Protein AF-A0A8T4LK34-F1 (afdb_monomer_lite)

Structure (mmCIF, N/CA/C/O backbone):
data_AF-A0A8T4LK34-F1
#
_entry.id   AF-A0A8T4LK34-F1
#
loop_
_atom_site.group_PDB
_atom_site.id
_atom_site.type_symbol
_atom_site.label_atom_id
_atom_site.label_alt_id
_atom_site.label_comp_id
_atom_site.label_asym_id
_atom_site.label_entity_id
_atom_site.label_seq_id
_atom_site.pdbx_PDB_ins_code
_atom_site.Cartn_x
_atom_site.Cartn_y
_atom_site.Cartn_z
_atom_site.occupancy
_atom_site.B_iso_or_equiv
_atom_site.auth_seq_id
_atom_site.auth_comp_id
_atom_site.auth_asym_id
_atom_site.auth_atom_id
_atom_site.pdbx_PDB_model_num
ATOM 1 N N . MET A 1 1 ? 8.836 -3.212 15.071 1.00 53.72 1 MET A N 1
ATOM 2 C CA . MET A 1 1 ? 8.478 -1.919 15.702 1.00 53.72 1 MET A CA 1
ATOM 3 C C . MET A 1 1 ? 8.080 -2.164 17.153 1.00 53.72 1 MET A C 1
ATOM 5 O O . MET A 1 1 ? 7.150 -2.925 17.376 1.00 53.72 1 MET A O 1
ATOM 9 N N . LYS A 1 2 ? 8.764 -1.562 18.136 1.00 71.12 2 LYS A N 1
ATOM 10 C CA . LYS A 1 2 ? 8.280 -1.511 19.528 1.00 71.12 2 LYS A CA 1
ATOM 11 C C . LYS A 1 2 ? 7.540 -0.187 19.716 1.00 71.12 2 LYS A C 1
ATOM 13 O O . LYS A 1 2 ? 8.173 0.842 19.908 1.00 71.12 2 LYS A O 1
ATOM 18 N N . ILE A 1 3 ? 6.215 -0.211 19.598 1.00 82.88 3 ILE A N 1
ATOM 19 C CA . ILE A 1 3 ? 5.353 0.947 19.873 1.00 82.88 3 ILE A CA 1
ATOM 20 C C . ILE A 1 3 ? 4.645 0.684 21.204 1.00 82.88 3 ILE A C 1
ATOM 22 O O . ILE A 1 3 ? 4.202 -0.435 21.458 1.00 82.88 3 ILE A O 1
ATOM 26 N N . ASN A 1 4 ? 4.552 1.698 22.065 1.00 91.88 4 ASN A N 1
ATOM 27 C CA . ASN A 1 4 ? 3.823 1.594 23.330 1.00 91.88 4 ASN A CA 1
ATOM 28 C C . ASN A 1 4 ? 2.333 1.287 23.067 1.00 91.88 4 ASN A C 1
ATOM 30 O O . ASN A 1 4 ? 1.717 1.893 22.188 1.00 91.88 4 ASN A O 1
ATOM 34 N N . GLN A 1 5 ? 1.741 0.387 23.857 1.00 89.00 5 GLN A N 1
ATOM 35 C CA . GLN A 1 5 ? 0.325 0.009 23.766 1.00 89.00 5 GLN A CA 1
ATOM 36 C C . GLN A 1 5 ? -0.630 1.214 23.796 1.00 89.00 5 GLN A C 1
ATOM 38 O O . GLN A 1 5 ? -1.596 1.253 23.035 1.00 89.00 5 GLN A O 1
ATOM 43 N N . LYS A 1 6 ? -0.341 2.235 24.612 1.00 93.00 6 LYS A N 1
ATOM 44 C CA . LYS A 1 6 ? -1.135 3.471 24.674 1.00 93.00 6 LYS A CA 1
ATOM 45 C C . LYS A 1 6 ? -1.111 4.222 23.343 1.00 93.00 6 LYS A C 1
ATOM 47 O O . LYS A 1 6 ? -2.146 4.694 22.885 1.00 93.00 6 LYS A O 1
ATOM 52 N N . THR A 1 7 ? 0.050 4.293 22.695 1.00 93.88 7 THR A N 1
ATOM 53 C CA . THR A 1 7 ? 0.197 4.929 21.380 1.00 93.88 7 THR A CA 1
ATOM 54 C C . THR A 1 7 ? -0.579 4.167 20.312 1.00 93.88 7 THR A C 1
ATOM 56 O O . THR A 1 7 ? -1.291 4.793 19.532 1.00 93.88 7 THR A O 1
ATOM 59 N N . VAL A 1 8 ? -0.508 2.831 20.311 1.00 92.94 8 VAL A N 1
ATOM 60 C CA . VAL A 1 8 ? -1.296 1.995 19.389 1.00 92.94 8 VAL A CA 1
ATOM 61 C C . VAL A 1 8 ? -2.793 2.241 19.587 1.00 92.94 8 VAL A C 1
ATOM 63 O O . VAL A 1 8 ? -3.492 2.533 18.621 1.00 92.94 8 VAL A O 1
ATOM 66 N N . SER A 1 9 ? -3.273 2.207 20.833 1.00 92.94 9 SER A N 1
ATOM 67 C CA . SER A 1 9 ? -4.682 2.461 21.159 1.00 92.94 9 SER A CA 1
ATOM 68 C C . SER A 1 9 ? -5.142 3.848 20.696 1.00 92.94 9 SER A C 1
ATOM 70 O O . SER A 1 9 ? -6.173 3.976 20.039 1.00 92.94 9 SER A O 1
ATOM 72 N N . ASN A 1 10 ? -4.342 4.889 20.943 1.00 95.06 10 ASN A N 1
ATOM 73 C CA . ASN A 1 10 ? -4.655 6.247 20.499 1.00 95.06 10 ASN A CA 1
ATOM 74 C C . ASN A 1 10 ? -4.741 6.364 18.970 1.00 95.06 10 ASN A C 1
ATOM 76 O O . ASN A 1 10 ? -5.649 7.020 18.463 1.00 95.06 10 ASN A O 1
ATOM 80 N N . ILE A 1 11 ? -3.825 5.723 18.235 1.00 95.62 11 ILE A N 1
ATOM 81 C CA . ILE A 1 11 ? -3.842 5.714 16.765 1.00 95.62 11 ILE A CA 1
ATOM 82 C C . ILE A 1 11 ? -5.084 4.982 16.250 1.00 95.62 11 ILE A C 1
ATOM 84 O O . ILE A 1 11 ? -5.780 5.518 15.393 1.00 95.62 11 ILE A O 1
ATOM 88 N N . LEU A 1 12 ? -5.392 3.800 16.790 1.00 95.62 12 LEU A N 1
ATOM 89 C CA . LEU A 1 12 ? -6.564 3.019 16.386 1.00 95.62 12 LEU A CA 1
ATOM 90 C C . LEU A 1 12 ? -7.872 3.774 16.647 1.00 95.62 12 LEU A C 1
ATOM 92 O O . LEU A 1 12 ? -8.732 3.817 15.773 1.00 95.62 12 LEU A O 1
ATOM 96 N N . ASN A 1 13 ? -7.995 4.429 17.805 1.00 95.50 13 ASN A N 1
ATOM 97 C CA . ASN A 1 13 ? -9.165 5.248 18.129 1.00 95.50 13 ASN A CA 1
ATOM 98 C C . ASN A 1 13 ? -9.293 6.465 17.203 1.00 95.50 13 ASN A C 1
ATOM 100 O O . ASN A 1 13 ? -10.402 6.848 16.851 1.00 95.50 13 ASN A O 1
ATOM 1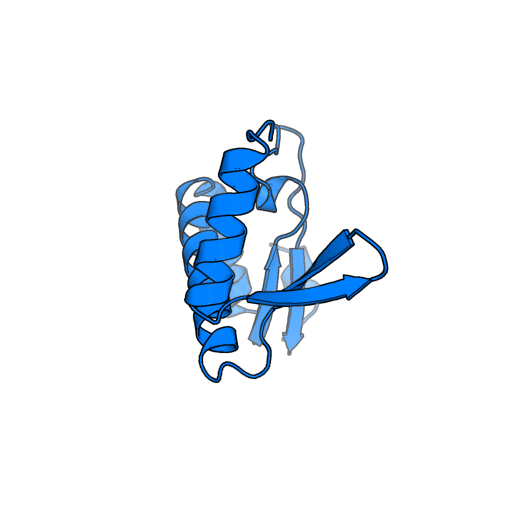04 N N . ARG A 1 14 ? -8.178 7.082 16.794 1.00 96.75 14 ARG A N 1
ATOM 105 C CA . ARG A 1 14 ? -8.214 8.187 15.826 1.00 96.75 14 ARG A CA 1
ATOM 106 C C . ARG A 1 14 ? -8.659 7.703 14.446 1.00 96.75 14 ARG A C 1
ATOM 108 O O . ARG A 1 14 ? -9.571 8.280 13.879 1.00 96.75 14 ARG A O 1
ATOM 115 N N . LEU A 1 15 ? -8.074 6.616 13.944 1.00 95.56 15 LEU A N 1
ATOM 116 C CA . LEU A 1 15 ? -8.432 6.053 12.637 1.00 95.56 15 LEU A CA 1
ATOM 117 C C . LEU A 1 15 ? -9.887 5.563 12.578 1.00 95.56 15 LEU A C 1
ATOM 119 O O . LEU A 1 15 ? -10.499 5.576 11.513 1.00 95.56 15 LEU A O 1
ATOM 123 N N . GLU A 1 16 ? -10.440 5.118 13.704 1.00 95.88 16 GLU A N 1
ATOM 124 C CA . GLU A 1 16 ? -11.858 4.774 13.814 1.00 95.88 16 GLU A CA 1
ATOM 125 C C . GLU A 1 16 ? -12.757 6.021 13.772 1.00 95.88 16 GLU A C 1
ATOM 127 O O . GLU A 1 16 ? -13.697 6.056 12.975 1.00 95.88 16 GLU A O 1
ATOM 132 N N . LYS A 1 17 ? -12.405 7.084 14.512 1.00 95.56 17 LYS A N 1
ATOM 133 C CA . LYS A 1 17 ? -13.085 8.393 14.443 1.00 95.56 17 LYS A CA 1
ATOM 134 C C . LYS A 1 17 ? -13.037 9.027 13.054 1.00 95.56 17 LYS A C 1
ATOM 136 O O . LYS A 1 17 ? -14.025 9.608 12.623 1.00 95.56 17 LYS A O 1
ATOM 141 N N . ASP A 1 18 ? -11.927 8.865 12.342 1.00 94.38 18 ASP A N 1
ATOM 142 C CA . ASP A 1 18 ? -11.751 9.351 10.967 1.00 94.38 18 ASP A CA 1
ATOM 143 C C . ASP A 1 18 ? -12.483 8.464 9.934 1.00 94.38 18 ASP A C 1
ATOM 145 O O . ASP A 1 18 ? -12.329 8.633 8.724 1.00 94.38 18 ASP A O 1
ATOM 149 N N . HIS A 1 19 ? -13.263 7.478 10.393 1.00 94.75 19 HIS A N 1
ATOM 150 C CA . HIS A 1 19 ? -13.988 6.510 9.572 1.00 94.75 19 HIS A CA 1
ATOM 151 C C . HIS A 1 19 ? -13.101 5.692 8.621 1.00 94.75 19 HIS A C 1
ATOM 153 O O . HIS A 1 19 ? -13.603 5.146 7.633 1.00 94.75 19 HIS A O 1
ATOM 159 N N . ILE A 1 20 ? -11.802 5.570 8.910 1.00 95.75 20 ILE A N 1
ATOM 160 C CA . ILE A 1 20 ? -10.854 4.742 8.151 1.00 95.75 20 ILE A CA 1
ATOM 161 C C . ILE A 1 20 ? -10.963 3.286 8.605 1.00 95.75 20 ILE A C 1
ATOM 163 O O . ILE A 1 20 ? -11.002 2.370 7.780 1.00 95.75 20 ILE A O 1
ATOM 167 N N . LEU A 1 21 ? -11.043 3.067 9.918 1.00 96.75 21 LEU A N 1
ATOM 168 C CA . LEU A 1 21 ? -11.201 1.747 10.519 1.00 96.75 21 LEU A CA 1
ATOM 169 C C . LEU A 1 21 ? -12.586 1.574 11.142 1.00 96.75 21 LEU A C 1
ATOM 171 O O . LEU A 1 21 ? -13.243 2.527 11.547 1.00 96.75 21 LEU A O 1
ATOM 175 N N . LYS A 1 22 ? -13.004 0.319 11.242 1.00 96.44 22 LYS A N 1
ATOM 176 C CA . LYS A 1 22 ? -14.065 -0.164 12.124 1.00 96.44 22 LYS A CA 1
ATOM 177 C C . LYS A 1 22 ? -13.502 -1.279 12.993 1.00 96.44 22 LYS A C 1
ATOM 179 O O . LYS A 1 22 ? -12.398 -1.762 12.739 1.00 96.44 22 LYS A O 1
ATOM 184 N N . PHE A 1 23 ? -14.250 -1.688 14.009 1.00 96.56 23 PHE A N 1
ATOM 185 C CA . PHE A 1 23 ? -13.897 -2.860 14.795 1.00 96.56 23 PHE A CA 1
ATOM 186 C C . PHE A 1 23 ? -15.108 -3.741 15.093 1.00 96.56 23 PHE A C 1
ATOM 188 O O . PHE A 1 23 ? -16.247 -3.276 15.088 1.00 96.56 23 PHE A O 1
ATOM 195 N N . SER A 1 24 ? -14.848 -5.016 15.363 1.00 96.19 24 SER A N 1
ATOM 196 C CA . SER A 1 24 ? -15.760 -5.934 16.047 1.00 96.19 24 SER A CA 1
ATOM 197 C C . SER A 1 24 ? -15.194 -6.262 17.427 1.00 96.19 24 SER A C 1
ATOM 199 O O . SER A 1 24 ? -13.985 -6.160 17.660 1.00 96.19 24 SER A O 1
ATOM 201 N N . ILE A 1 25 ? -16.073 -6.613 18.365 1.00 96.62 25 ILE A N 1
ATOM 202 C CA . ILE A 1 25 ? -15.676 -7.156 19.666 1.00 96.62 25 ILE A CA 1
ATOM 203 C C . ILE A 1 25 ? -16.000 -8.642 19.650 1.00 96.62 25 ILE A C 1
ATOM 205 O O . ILE A 1 25 ? -17.155 -9.015 19.465 1.00 96.62 25 ILE A O 1
ATOM 209 N N . GLU A 1 26 ? -14.989 -9.470 19.881 1.00 95.44 26 GLU A N 1
ATOM 210 C CA . GLU A 1 26 ? -15.156 -10.912 20.050 1.00 95.44 26 GLU A CA 1
ATOM 211 C C . GLU A 1 26 ? -14.550 -11.291 21.406 1.00 95.44 26 GLU A C 1
ATOM 213 O O . GLU A 1 26 ? -13.343 -11.169 21.648 1.00 95.44 26 GLU A O 1
ATOM 218 N N . GLY A 1 27 ? -15.422 -11.650 22.353 1.00 94.75 27 GLY A N 1
ATOM 219 C CA . GLY A 1 27 ? -15.052 -11.822 23.756 1.00 94.75 27 GLY A CA 1
ATOM 220 C C . GLY A 1 27 ? -14.528 -10.521 24.378 1.00 94.75 27 GLY A C 1
ATOM 221 O O . GLY A 1 27 ? -15.259 -9.541 24.496 1.00 94.75 27 GLY A O 1
ATOM 222 N N . LYS A 1 28 ? -13.255 -10.520 24.798 1.00 93.06 28 LYS A N 1
ATOM 223 C CA . LYS A 1 28 ? -12.565 -9.351 25.384 1.00 93.06 28 LYS A CA 1
ATOM 224 C C . LYS A 1 28 ? -11.636 -8.632 24.395 1.00 93.06 28 LYS A C 1
ATOM 226 O O . LYS A 1 28 ? -10.964 -7.678 24.783 1.00 93.06 28 LYS A O 1
ATOM 231 N N . ASN A 1 29 ? -11.586 -9.078 23.139 1.00 92.94 29 ASN A N 1
ATOM 232 C CA . ASN A 1 29 ? -10.670 -8.560 22.126 1.00 92.94 29 ASN A CA 1
ATOM 233 C C . ASN A 1 29 ? -11.401 -7.652 21.131 1.00 92.94 29 ASN A C 1
ATOM 235 O O . ASN A 1 29 ? -12.530 -7.935 20.729 1.00 92.94 29 ASN A O 1
ATOM 239 N N . LYS A 1 30 ? -10.732 -6.572 20.707 1.00 93.94 30 LYS A N 1
ATOM 240 C CA . LYS A 1 30 ? -11.173 -5.720 19.594 1.00 93.94 30 LYS A CA 1
ATOM 241 C C . LYS A 1 30 ? -10.409 -6.086 18.327 1.00 93.94 30 LYS A C 1
ATOM 243 O O . LYS A 1 30 ? -9.181 -6.012 18.317 1.00 93.94 30 LYS A O 1
ATOM 248 N N . TYR A 1 31 ? -11.132 -6.394 17.257 1.00 95.56 31 TYR A N 1
ATOM 249 C CA . TYR A 1 31 ? -10.570 -6.698 15.943 1.00 95.56 31 TYR A CA 1
ATOM 250 C C . TYR A 1 31 ? -10.838 -5.534 15.003 1.00 95.56 31 TYR A C 1
ATOM 252 O O . TYR A 1 31 ? -11.985 -5.280 14.646 1.00 95.56 31 TYR A O 1
ATOM 260 N N . TYR A 1 32 ? -9.787 -4.811 14.622 1.00 96.50 32 TYR A N 1
ATOM 261 C CA . TYR A 1 32 ? -9.887 -3.661 13.727 1.00 96.50 32 TYR A CA 1
ATOM 262 C C . TYR A 1 32 ? -9.759 -4.089 12.262 1.00 96.50 32 TYR A C 1
ATOM 264 O O . TYR A 1 32 ? -8.929 -4.928 11.921 1.00 96.50 32 TYR A O 1
ATOM 272 N N . TYR A 1 33 ? -10.549 -3.473 11.388 1.00 95.69 33 TYR A N 1
ATOM 273 C CA . TYR A 1 33 ? -10.542 -3.712 9.946 1.00 95.69 33 TYR A CA 1
ATOM 274 C C . TYR A 1 33 ? -10.877 -2.430 9.176 1.00 95.69 33 TYR A C 1
ATOM 276 O O . TYR A 1 33 ? -11.440 -1.484 9.725 1.00 95.69 33 TYR A O 1
ATOM 284 N N . LEU A 1 34 ? -10.527 -2.386 7.888 1.00 95.81 34 LEU A N 1
ATOM 285 C CA . LEU A 1 34 ? -10.824 -1.239 7.027 1.00 95.81 34 LEU A CA 1
ATOM 286 C C . LEU A 1 34 ? -12.331 -1.024 6.891 1.00 95.81 34 LEU A C 1
ATOM 288 O O . LEU A 1 34 ? -13.087 -1.954 6.597 1.00 95.81 34 LEU A O 1
ATOM 292 N N . ASN A 1 35 ? -12.764 0.224 7.032 1.00 96.12 35 ASN A N 1
ATOM 293 C CA . ASN A 1 35 ? -14.152 0.602 6.840 1.00 96.12 35 ASN A CA 1
ATOM 294 C C . ASN A 1 35 ? -14.504 0.643 5.344 1.00 96.12 35 ASN A C 1
ATOM 296 O O . ASN A 1 35 ? -14.498 1.700 4.719 1.00 96.12 35 ASN A O 1
ATOM 300 N N . LYS A 1 36 ? -14.861 -0.510 4.770 1.00 93.12 36 LYS A N 1
ATOM 301 C CA . LYS A 1 36 ? -15.269 -0.631 3.356 1.00 93.12 36 LYS A CA 1
ATOM 302 C C . LYS A 1 36 ? -16.526 0.177 2.992 1.00 93.12 36 LYS A C 1
ATOM 304 O O . LYS A 1 36 ? -16.811 0.329 1.812 1.00 93.12 36 LYS A O 1
ATOM 309 N N . LEU A 1 37 ? -17.272 0.671 3.986 1.00 93.88 37 LEU A N 1
ATOM 310 C CA . LEU A 1 37 ? -18.452 1.520 3.789 1.00 93.88 37 LEU A CA 1
ATOM 311 C C . LEU A 1 37 ? -18.103 3.008 3.661 1.00 93.88 37 LEU A C 1
ATOM 313 O O . LEU A 1 37 ? -18.963 3.795 3.282 1.00 93.88 37 LEU A O 1
ATOM 317 N N . ASN A 1 38 ? -16.871 3.411 3.986 1.00 94.25 38 ASN A N 1
ATOM 318 C CA . ASN A 1 38 ? -16.415 4.769 3.718 1.00 94.25 38 ASN A CA 1
ATOM 319 C C . ASN A 1 38 ? -16.169 4.911 2.202 1.00 94.25 38 ASN A C 1
ATOM 321 O O . ASN A 1 38 ? -15.289 4.221 1.681 1.00 94.25 38 ASN A O 1
ATOM 325 N N . PRO A 1 39 ? -16.899 5.795 1.494 1.00 93.38 39 PRO A N 1
ATOM 326 C CA . PRO A 1 39 ? -16.788 5.924 0.041 1.00 93.38 39 PRO A CA 1
ATOM 327 C C . PRO A 1 39 ? -15.386 6.344 -0.414 1.00 93.38 39 PRO A C 1
ATOM 329 O O . PRO A 1 39 ? -14.987 5.997 -1.518 1.00 93.38 39 PRO A O 1
ATOM 332 N N . ASN A 1 40 ? -14.620 7.018 0.449 1.00 93.31 40 ASN A N 1
ATOM 333 C CA . ASN A 1 40 ? -13.283 7.517 0.137 1.00 93.31 40 ASN A CA 1
ATOM 334 C C . ASN A 1 40 ? -12.165 6.517 0.470 1.00 93.31 40 ASN A C 1
ATOM 336 O O . ASN A 1 40 ? -11.001 6.795 0.189 1.00 93.31 40 ASN A O 1
ATOM 340 N N . ILE A 1 41 ? -12.466 5.359 1.078 1.00 94.62 41 ILE A N 1
ATOM 341 C CA . ILE A 1 41 ? -11.424 4.447 1.585 1.00 94.62 41 ILE A CA 1
ATOM 342 C C . ILE A 1 41 ? -10.504 3.939 0.470 1.00 94.62 41 ILE A C 1
ATOM 344 O O . ILE A 1 41 ? -9.300 3.774 0.670 1.00 94.62 41 ILE A O 1
ATOM 348 N N . LYS A 1 42 ? -11.062 3.721 -0.725 1.00 92.88 42 LYS A N 1
ATOM 349 C CA . LYS A 1 42 ? -10.318 3.257 -1.896 1.00 92.88 42 LYS A CA 1
ATOM 350 C C . LYS A 1 42 ? -9.332 4.327 -2.359 1.00 92.88 42 LYS A C 1
ATOM 352 O O . LYS A 1 42 ? -8.180 4.014 -2.647 1.00 92.88 42 LYS A O 1
ATOM 357 N N . GLU A 1 43 ? -9.763 5.580 -2.399 1.00 94.25 43 GLU A N 1
ATOM 358 C CA . GLU A 1 43 ? -8.956 6.740 -2.774 1.00 94.25 43 GLU A CA 1
ATOM 359 C C . GLU A 1 43 ? -7.865 6.999 -1.734 1.00 94.25 43 GLU A C 1
ATOM 361 O O . GLU A 1 43 ? -6.709 7.185 -2.105 1.00 94.25 43 GLU A O 1
ATOM 366 N N . THR A 1 44 ? -8.183 6.897 -0.441 1.00 93.31 44 THR A N 1
ATOM 367 C CA . THR A 1 44 ? -7.193 6.991 0.640 1.00 93.31 44 THR A CA 1
ATOM 368 C C . THR A 1 44 ? -6.096 5.934 0.499 1.00 93.31 44 THR A C 1
ATOM 370 O O . THR A 1 44 ? -4.916 6.270 0.562 1.00 93.31 44 THR A O 1
ATOM 373 N N . ILE A 1 45 ? -6.454 4.669 0.254 1.00 93.19 45 ILE A N 1
ATOM 374 C CA . ILE A 1 45 ? -5.468 3.594 0.054 1.00 93.19 45 ILE A CA 1
ATOM 375 C C . ILE A 1 45 ? -4.606 3.870 -1.183 1.00 93.19 45 ILE A C 1
ATOM 377 O O . ILE A 1 45 ? -3.387 3.736 -1.114 1.00 93.19 45 ILE A O 1
ATOM 381 N N . LYS A 1 46 ? -5.203 4.313 -2.298 1.00 92.94 46 LYS A N 1
ATOM 382 C CA . LYS A 1 46 ? -4.438 4.693 -3.499 1.00 92.94 46 LYS A CA 1
ATOM 383 C C . LYS A 1 46 ? -3.431 5.804 -3.202 1.00 92.94 46 LYS A C 1
ATOM 385 O O . LYS A 1 46 ? -2.302 5.717 -3.669 1.00 92.94 46 LYS A O 1
ATOM 390 N N . LEU A 1 47 ? -3.814 6.828 -2.436 1.00 95.69 47 LEU A N 1
ATOM 391 C CA . LEU A 1 47 ? -2.911 7.922 -2.065 1.00 95.69 47 LEU A CA 1
ATOM 392 C C . LEU A 1 47 ? -1.726 7.421 -1.236 1.00 95.69 47 LEU A C 1
ATOM 394 O O . LEU A 1 47 ? -0.591 7.795 -1.523 1.00 95.69 47 LEU A O 1
ATOM 398 N N . ILE A 1 48 ? -1.973 6.527 -0.274 1.00 93.88 48 ILE A N 1
ATOM 399 C CA . ILE A 1 48 ? -0.913 5.890 0.520 1.00 93.88 48 ILE A CA 1
ATOM 400 C C . ILE A 1 48 ? 0.044 5.109 -0.391 1.00 93.88 48 ILE A C 1
ATOM 402 O O . ILE A 1 48 ? 1.259 5.238 -0.265 1.00 93.88 48 ILE A O 1
ATOM 406 N N . GLU A 1 49 ? -0.473 4.332 -1.344 1.00 93.38 49 GLU A N 1
ATOM 407 C CA . GLU A 1 49 ? 0.368 3.573 -2.279 1.00 93.38 49 GLU A CA 1
ATOM 408 C C . GLU A 1 49 ? 1.149 4.480 -3.245 1.00 93.38 49 GLU A C 1
ATOM 410 O O . GLU A 1 49 ? 2.318 4.218 -3.532 1.00 93.38 49 GLU A O 1
ATOM 415 N N . ILE A 1 50 ? 0.564 5.596 -3.694 1.00 93.94 50 ILE A N 1
ATOM 416 C CA . ILE A 1 50 ? 1.273 6.612 -4.487 1.00 93.94 50 ILE A CA 1
ATOM 417 C C . ILE A 1 50 ? 2.417 7.224 -3.673 1.00 93.94 50 ILE A C 1
ATOM 419 O O . ILE A 1 50 ? 3.533 7.325 -4.181 1.00 93.94 50 ILE A O 1
ATOM 423 N N . GLU A 1 51 ? 2.173 7.591 -2.415 1.00 95.56 51 GLU A N 1
ATOM 424 C CA . GLU A 1 51 ? 3.203 8.132 -1.526 1.00 95.56 51 GLU A CA 1
ATOM 425 C C . GLU A 1 51 ? 4.333 7.113 -1.302 1.00 95.56 51 GLU A C 1
ATOM 427 O O . GLU A 1 51 ? 5.514 7.450 -1.413 1.00 95.56 51 GLU A O 1
ATOM 432 N N . ARG A 1 52 ? 3.988 5.845 -1.040 1.00 92.44 52 ARG A N 1
ATOM 433 C CA . ARG A 1 52 ? 4.966 4.756 -0.892 1.00 92.44 52 ARG A CA 1
ATOM 434 C C . ARG A 1 52 ? 5.796 4.569 -2.155 1.00 92.44 52 ARG A C 1
ATOM 436 O O . ARG A 1 52 ? 7.015 4.441 -2.051 1.00 92.44 52 ARG A O 1
ATOM 443 N N . LYS A 1 53 ? 5.164 4.604 -3.332 1.00 91.50 53 LYS A N 1
ATOM 444 C CA . LYS A 1 53 ? 5.848 4.542 -4.629 1.00 91.50 53 LYS A CA 1
ATOM 445 C C . LYS A 1 53 ? 6.848 5.686 -4.783 1.00 91.50 53 LYS A C 1
ATOM 447 O O . LYS A 1 53 ? 7.991 5.430 -5.140 1.00 91.50 53 LYS A O 1
ATOM 452 N N . ILE A 1 54 ? 6.448 6.925 -4.488 1.00 92.31 54 ILE A N 1
ATOM 453 C CA . ILE A 1 54 ? 7.340 8.094 -4.575 1.00 92.31 54 ILE A CA 1
ATOM 454 C C . ILE A 1 54 ? 8.562 7.891 -3.670 1.00 92.31 54 ILE A C 1
ATOM 456 O O . ILE A 1 54 ? 9.691 7.932 -4.156 1.00 92.31 54 ILE A O 1
ATOM 460 N N . LYS A 1 55 ? 8.349 7.543 -2.393 1.00 93.06 55 LYS A N 1
ATOM 461 C CA . LYS A 1 55 ? 9.443 7.270 -1.440 1.00 93.06 55 LYS A CA 1
ATOM 462 C C . LYS A 1 55 ? 10.359 6.135 -1.899 1.00 93.06 55 LYS A C 1
ATOM 464 O O . LYS A 1 55 ? 11.569 6.186 -1.683 1.00 93.06 55 LYS A O 1
ATOM 469 N N . PHE A 1 56 ? 9.793 5.097 -2.514 1.00 92.19 56 PHE A N 1
ATOM 470 C CA . PHE A 1 56 ? 10.557 3.976 -3.048 1.00 92.19 56 PHE A CA 1
ATOM 471 C C . PHE A 1 56 ? 11.500 4.416 -4.172 1.00 92.19 56 PHE A C 1
ATOM 473 O O . PHE A 1 56 ? 12.698 4.143 -4.113 1.00 92.19 56 PHE A O 1
ATOM 480 N N . ILE A 1 57 ? 10.966 5.139 -5.156 1.00 90.25 57 ILE A N 1
ATOM 481 C CA . ILE A 1 57 ? 11.707 5.673 -6.305 1.00 90.25 57 ILE A CA 1
ATOM 482 C C . ILE A 1 57 ? 12.802 6.649 -5.855 1.00 90.25 57 ILE A C 1
ATOM 484 O O . ILE A 1 57 ? 13.940 6.567 -6.315 1.00 90.25 57 ILE A O 1
ATOM 488 N N . GLU A 1 58 ? 12.497 7.534 -4.904 1.00 91.44 58 GLU A N 1
ATOM 489 C CA . GLU A 1 58 ? 13.469 8.482 -4.351 1.00 91.44 58 GLU A CA 1
ATOM 490 C C . GLU A 1 58 ? 14.635 7.788 -3.645 1.00 91.44 58 GLU A C 1
ATOM 492 O O . GLU A 1 58 ? 15.786 8.215 -3.783 1.00 91.44 58 GLU A O 1
ATOM 497 N N . ARG A 1 59 ? 14.351 6.710 -2.904 1.00 91.75 59 ARG A N 1
ATOM 498 C CA . ARG A 1 59 ? 15.365 5.949 -2.170 1.00 91.75 59 ARG A CA 1
ATOM 499 C C . ARG A 1 59 ? 16.190 5.036 -3.072 1.00 91.75 59 ARG A C 1
ATOM 501 O O . ARG A 1 59 ? 17.391 4.901 -2.852 1.00 91.75 59 ARG A O 1
ATOM 508 N N . TYR A 1 60 ? 15.574 4.417 -4.076 1.00 91.12 60 TYR A N 1
ATOM 509 C CA . TYR A 1 60 ? 16.219 3.440 -4.954 1.00 91.12 60 TYR A CA 1
ATOM 510 C C . TYR A 1 60 ? 16.281 3.918 -6.406 1.00 91.12 60 TYR A C 1
ATOM 512 O O . TYR A 1 60 ? 15.905 3.193 -7.326 1.00 91.12 60 TYR A O 1
ATOM 520 N N . LYS A 1 61 ? 16.841 5.118 -6.616 1.00 88.50 61 LYS A N 1
ATOM 521 C CA . LYS A 1 61 ? 16.968 5.764 -7.939 1.00 88.50 61 LYS A CA 1
ATOM 522 C C . LYS A 1 61 ? 17.598 4.877 -9.019 1.00 88.50 61 LYS A C 1
ATOM 524 O O . LYS A 1 61 ? 17.308 5.059 -10.197 1.00 88.50 61 LYS A O 1
ATOM 529 N N . LYS A 1 62 ? 18.431 3.903 -8.623 1.00 88.19 62 LYS A N 1
ATOM 530 C CA . LYS A 1 62 ? 19.039 2.908 -9.523 1.00 88.19 62 LYS A CA 1
ATOM 531 C C . LYS A 1 62 ? 18.013 2.110 -10.342 1.00 88.19 62 LYS A C 1
ATOM 533 O O . LYS A 1 62 ? 18.349 1.647 -11.421 1.00 88.19 62 LYS A O 1
ATOM 538 N N . PHE A 1 63 ? 16.775 1.975 -9.861 1.00 88.00 63 PHE A N 1
ATOM 539 C CA . PHE A 1 63 ? 15.712 1.247 -10.561 1.00 88.00 63 PHE A CA 1
ATOM 540 C C . PHE A 1 63 ? 14.835 2.131 -11.457 1.00 88.00 63 PHE A C 1
ATOM 542 O O . PHE A 1 63 ? 13.910 1.622 -12.083 1.00 88.00 63 PHE A O 1
ATOM 549 N N . ASN A 1 64 ? 15.096 3.440 -11.549 1.00 87.88 64 ASN A N 1
ATOM 550 C CA . ASN A 1 64 ? 14.262 4.340 -12.351 1.00 87.88 64 ASN A CA 1
ATOM 551 C C . ASN A 1 64 ? 14.212 3.922 -13.822 1.00 87.88 64 ASN A C 1
ATOM 553 O O . ASN A 1 64 ? 13.136 3.911 -14.412 1.00 87.88 64 ASN A O 1
ATOM 557 N N . ASP A 1 65 ? 15.358 3.548 -14.395 1.00 88.06 65 ASP A N 1
ATOM 558 C CA . ASP A 1 65 ? 15.429 3.094 -15.786 1.00 88.06 65 ASP A CA 1
ATOM 559 C C . ASP A 1 65 ? 14.622 1.804 -16.002 1.00 88.06 65 ASP A C 1
ATOM 561 O O . ASP A 1 65 ? 13.779 1.746 -16.898 1.00 88.06 65 ASP A O 1
ATOM 565 N N . LEU A 1 66 ? 14.787 0.820 -15.107 1.00 87.06 66 LEU A N 1
ATOM 566 C CA . LEU A 1 66 ? 14.018 -0.427 -15.112 1.00 87.06 66 LEU A CA 1
ATOM 567 C C . LEU A 1 66 ? 12.507 -0.151 -15.103 1.00 87.06 66 LEU A C 1
ATOM 569 O O . LEU A 1 66 ? 11.776 -0.671 -15.943 1.00 87.06 66 LEU A O 1
ATOM 573 N N . PHE A 1 67 ? 12.024 0.700 -14.194 1.00 86.69 67 PHE A N 1
ATOM 574 C CA . PHE A 1 67 ? 10.593 0.995 -14.102 1.00 86.69 67 PHE A CA 1
ATOM 575 C C . PHE A 1 67 ? 10.059 1.804 -15.279 1.00 86.69 67 PHE A C 1
ATOM 577 O O . PHE A 1 67 ? 8.924 1.570 -15.690 1.00 86.69 67 PHE A O 1
ATOM 584 N N . ASN A 1 68 ? 10.853 2.714 -15.844 1.00 85.81 68 ASN A N 1
ATOM 585 C CA . ASN A 1 68 ? 10.467 3.444 -17.050 1.00 85.81 68 ASN A CA 1
ATOM 586 C C . ASN A 1 68 ? 10.288 2.481 -18.229 1.00 85.81 68 ASN A C 1
ATOM 588 O O . ASN A 1 68 ? 9.270 2.532 -18.918 1.00 85.81 68 ASN A O 1
ATOM 592 N N . LYS A 1 69 ? 11.234 1.555 -18.428 1.00 86.44 69 LYS A N 1
ATOM 593 C CA . LYS A 1 69 ? 11.126 0.530 -19.475 1.00 86.44 69 LYS A CA 1
ATOM 594 C C . LYS A 1 69 ? 9.929 -0.394 -19.239 1.00 86.44 69 LYS A C 1
ATOM 596 O O . LYS A 1 69 ? 9.178 -0.658 -20.177 1.00 86.44 69 LYS A O 1
ATOM 601 N N . LEU A 1 70 ? 9.702 -0.827 -17.996 1.00 83.81 70 LEU A N 1
ATOM 602 C CA . LEU A 1 70 ? 8.540 -1.643 -17.634 1.00 83.81 70 LEU A CA 1
ATOM 603 C C . LEU A 1 70 ? 7.217 -0.914 -17.905 1.00 83.81 70 LEU A C 1
ATOM 605 O O . LEU A 1 70 ? 6.314 -1.509 -18.487 1.00 83.81 70 LEU A O 1
ATOM 609 N N . GLN A 1 71 ? 7.099 0.370 -17.555 1.00 81.75 71 GLN A N 1
ATOM 610 C CA . GLN A 1 71 ? 5.889 1.164 -17.813 1.00 81.75 71 GLN A CA 1
ATOM 611 C C . GLN A 1 71 ? 5.591 1.344 -19.305 1.00 81.75 71 GLN A C 1
ATOM 613 O O . GLN A 1 71 ? 4.428 1.371 -19.685 1.00 81.75 71 GLN A O 1
ATOM 618 N N . LEU A 1 72 ? 6.612 1.444 -20.160 1.00 82.12 72 LEU A N 1
ATOM 619 C CA . LEU A 1 72 ? 6.418 1.553 -21.613 1.00 82.12 72 LEU A CA 1
ATOM 620 C C . LEU A 1 72 ? 5.954 0.239 -22.260 1.00 82.12 72 LEU A C 1
ATOM 622 O O . LEU A 1 72 ? 5.354 0.253 -23.337 1.00 82.12 72 LEU A O 1
ATOM 626 N N . ARG A 1 73 ? 6.279 -0.899 -21.637 1.00 77.75 73 ARG A N 1
ATOM 62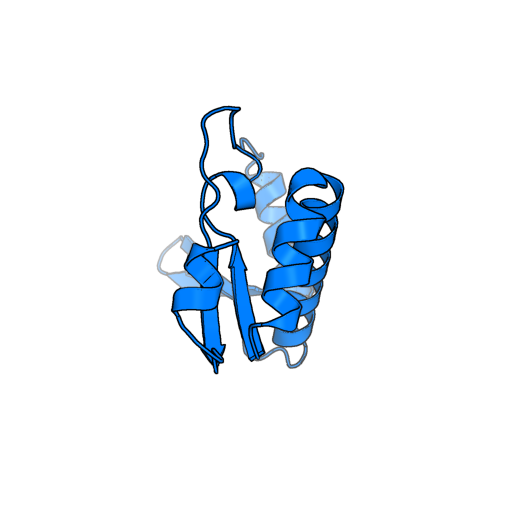7 C CA . ARG A 1 73 ? 6.064 -2.245 -22.192 1.00 77.75 73 ARG A CA 1
ATOM 628 C C . ARG A 1 73 ? 4.870 -2.978 -21.585 1.00 77.75 73 ARG A C 1
ATOM 630 O O . ARG A 1 73 ? 4.425 -3.975 -22.153 1.00 77.75 73 ARG A O 1
ATOM 637 N N . THR A 1 74 ? 4.357 -2.512 -20.448 1.00 76.62 74 THR A N 1
ATOM 638 C CA . THR A 1 74 ? 3.294 -3.192 -19.703 1.00 76.62 74 THR A CA 1
ATOM 639 C C . THR A 1 74 ? 2.086 -2.283 -19.520 1.00 76.62 74 THR A C 1
ATOM 641 O O . THR A 1 74 ? 2.172 -1.224 -18.905 1.00 76.62 74 THR A O 1
ATOM 644 N N . ASP A 1 75 ? 0.935 -2.733 -20.018 1.00 79.12 75 ASP A N 1
ATOM 645 C CA . ASP A 1 75 ? -0.354 -2.104 -19.737 1.00 79.12 75 ASP A CA 1
ATOM 646 C C . ASP A 1 75 ? -1.020 -2.874 -18.592 1.00 79.12 75 ASP A C 1
ATOM 648 O O . ASP A 1 75 ? -1.657 -3.914 -18.799 1.00 79.12 75 ASP A O 1
ATOM 652 N N . GLY A 1 76 ? -0.831 -2.401 -17.356 1.00 82.06 76 GLY A N 1
ATOM 653 C CA . GLY A 1 76 ? -1.366 -3.073 -16.175 1.00 82.06 76 GLY A CA 1
ATOM 654 C C . GLY A 1 76 ? -0.836 -2.577 -14.832 1.00 82.06 76 GLY A C 1
ATOM 655 O O . GLY A 1 76 ? -0.479 -1.414 -14.659 1.00 82.06 76 GLY A O 1
ATOM 656 N N . ILE A 1 77 ? -0.837 -3.478 -13.853 1.00 84.62 77 ILE A N 1
ATOM 657 C CA . ILE A 1 77 ? -0.401 -3.249 -12.479 1.00 84.62 77 ILE A CA 1
ATOM 658 C C . ILE A 1 77 ? 0.993 -3.849 -12.305 1.00 84.62 77 ILE A C 1
ATOM 660 O O . ILE A 1 77 ? 1.175 -5.051 -12.477 1.00 84.62 77 ILE A O 1
ATOM 664 N N . LEU A 1 78 ? 1.950 -3.018 -11.900 1.00 87.19 78 LEU A N 1
ATOM 665 C CA . LEU A 1 78 ? 3.258 -3.440 -11.406 1.00 87.19 78 LEU A CA 1
ATOM 666 C C . LEU A 1 78 ? 3.265 -3.326 -9.878 1.00 87.19 78 LEU A C 1
ATOM 668 O O . LEU A 1 78 ? 3.033 -2.246 -9.333 1.00 87.19 78 LEU A O 1
ATOM 672 N N . VAL A 1 79 ? 3.544 -4.429 -9.190 1.00 89.38 79 VAL A N 1
ATOM 673 C CA . VAL A 1 79 ? 3.642 -4.498 -7.730 1.00 89.38 79 VAL A CA 1
ATOM 674 C C . VAL A 1 79 ? 5.062 -4.883 -7.345 1.00 89.38 79 VAL A C 1
ATOM 676 O O . VAL A 1 79 ? 5.583 -5.892 -7.812 1.00 89.38 79 VAL A O 1
ATOM 679 N N . ILE A 1 80 ? 5.666 -4.093 -6.461 1.00 90.25 80 ILE A N 1
ATOM 680 C CA . ILE A 1 80 ? 6.944 -4.413 -5.823 1.00 90.25 80 ILE A CA 1
ATOM 681 C C . ILE A 1 80 ? 6.633 -5.062 -4.480 1.00 90.25 80 ILE A C 1
ATOM 683 O O . ILE A 1 80 ? 5.855 -4.513 -3.693 1.00 90.25 80 ILE A O 1
ATOM 687 N N . PHE A 1 81 ? 7.245 -6.206 -4.201 1.00 88.94 81 PHE A N 1
ATOM 688 C CA . PHE A 1 81 ? 7.097 -6.888 -2.920 1.00 88.94 81 PHE A CA 1
ATOM 689 C C . PHE A 1 81 ? 8.459 -7.277 -2.335 1.00 88.94 81 PHE A C 1
ATOM 691 O O . PHE A 1 81 ? 9.506 -6.811 -2.784 1.00 88.94 81 PHE A O 1
ATOM 698 N N . GLY A 1 82 ? 8.440 -8.018 -1.229 1.00 89.06 82 GLY A N 1
ATOM 699 C CA . GLY A 1 82 ? 9.660 -8.489 -0.582 1.00 89.06 82 GLY A CA 1
ATOM 700 C C . GLY A 1 82 ? 10.448 -7.408 0.164 1.00 89.06 82 GLY A C 1
ATOM 701 O O . GLY A 1 82 ? 9.906 -6.424 0.681 1.00 89.06 82 GLY A O 1
ATOM 702 N N . SER A 1 83 ? 11.755 -7.640 0.283 1.00 89.88 83 SER A N 1
ATOM 703 C CA . SER A 1 83 ? 12.645 -6.873 1.170 1.00 89.88 83 SER A CA 1
ATOM 704 C C . SER A 1 83 ? 12.809 -5.408 0.742 1.00 89.88 83 SER A C 1
ATOM 706 O O . SER A 1 83 ? 12.896 -4.517 1.594 1.00 89.88 83 SER A O 1
ATOM 708 N N . TYR A 1 84 ? 12.770 -5.137 -0.565 1.00 90.50 84 TYR A N 1
ATOM 709 C CA . TYR A 1 84 ? 12.795 -3.786 -1.120 1.00 90.50 84 TYR A CA 1
ATOM 710 C C . TYR A 1 84 ? 11.530 -2.999 -0.764 1.00 90.50 84 TYR A C 1
ATOM 712 O O . TYR A 1 84 ? 11.638 -1.861 -0.305 1.00 90.50 84 TYR A O 1
ATOM 720 N N . ALA A 1 85 ? 10.340 -3.598 -0.889 1.00 86.88 85 ALA A N 1
ATOM 721 C CA . ALA A 1 85 ? 9.072 -2.935 -0.560 1.00 86.88 85 ALA A CA 1
ATOM 722 C C . ALA A 1 85 ? 8.954 -2.551 0.929 1.00 86.88 85 ALA A C 1
ATOM 724 O O . ALA A 1 85 ? 8.301 -1.563 1.274 1.00 86.88 85 ALA A O 1
ATOM 725 N N . ASN A 1 86 ? 9.614 -3.317 1.804 1.00 86.31 86 ASN A N 1
ATOM 726 C CA . ASN A 1 86 ? 9.701 -3.055 3.243 1.00 86.31 86 ASN A CA 1
ATOM 727 C C . ASN A 1 86 ? 10.937 -2.243 3.650 1.00 86.31 86 ASN A C 1
ATOM 729 O O . ASN A 1 86 ? 11.163 -2.035 4.843 1.00 86.31 86 ASN A O 1
ATOM 733 N N . PHE A 1 87 ? 11.733 -1.772 2.686 1.00 87.12 87 PHE A N 1
ATOM 734 C CA . PHE A 1 87 ? 12.932 -0.974 2.927 1.00 87.12 87 PHE A CA 1
ATOM 735 C C . PHE A 1 87 ? 13.992 -1.643 3.826 1.00 87.12 87 PHE A C 1
ATOM 737 O O . PHE A 1 87 ? 14.821 -0.953 4.432 1.00 87.12 87 PHE A O 1
ATOM 744 N N . SER A 1 88 ? 13.980 -2.977 3.897 1.00 87.81 88 SER A N 1
ATOM 745 C CA . SER A 1 88 ? 14.860 -3.813 4.728 1.00 87.81 88 SER A CA 1
ATOM 746 C C . SER A 1 88 ? 15.886 -4.608 3.908 1.00 87.81 88 SER A C 1
ATOM 748 O O . SER A 1 88 ? 16.464 -5.571 4.402 1.00 87.81 88 SER A O 1
ATOM 750 N N . THR A 1 89 ? 16.068 -4.232 2.642 1.00 87.06 89 THR A N 1
ATOM 751 C CA . THR A 1 89 ? 17.028 -4.809 1.692 1.00 87.06 89 THR A CA 1
ATOM 752 C C . THR A 1 89 ? 18.484 -4.626 2.137 1.00 87.06 89 THR A C 1
ATOM 754 O O . THR A 1 89 ? 18.838 -3.609 2.737 1.00 87.06 89 THR A O 1
ATOM 757 N N . ASN A 1 90 ? 19.342 -5.576 1.771 1.00 86.44 90 ASN A N 1
ATOM 758 C CA . ASN A 1 90 ? 20.803 -5.473 1.833 1.00 86.44 90 ASN A CA 1
ATOM 759 C C . ASN A 1 90 ? 21.407 -5.473 0.412 1.00 86.44 90 ASN A C 1
ATOM 761 O O . ASN A 1 90 ? 20.674 -5.534 -0.574 1.00 86.44 90 ASN A O 1
ATOM 765 N N . GLU A 1 91 ? 22.735 -5.388 0.297 1.00 80.56 91 GLU A N 1
ATOM 766 C CA . GLU A 1 91 ? 23.440 -5.321 -0.998 1.00 80.56 91 GLU A CA 1
ATOM 767 C C . GLU A 1 91 ? 23.255 -6.564 -1.880 1.00 80.56 91 GLU A C 1
ATOM 769 O O . GLU A 1 91 ? 23.380 -6.467 -3.096 1.00 80.56 91 GLU A O 1
ATOM 77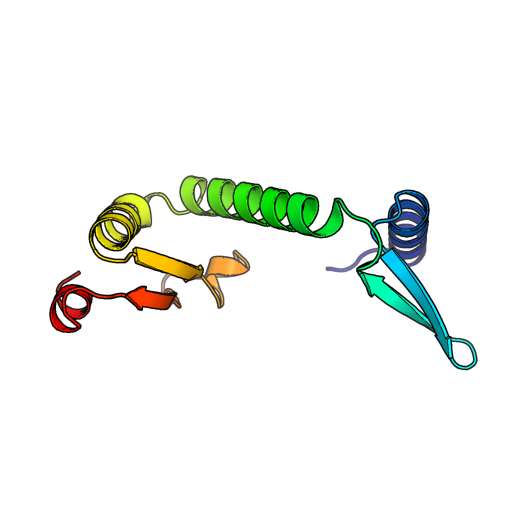4 N N . LYS A 1 92 ? 22.932 -7.714 -1.280 1.00 85.88 92 LYS A N 1
ATOM 775 C CA . LYS A 1 92 ? 22.723 -8.997 -1.969 1.00 85.88 92 LYS A CA 1
ATOM 776 C C . LYS A 1 92 ? 21.250 -9.320 -2.209 1.00 85.88 92 LYS A C 1
ATOM 778 O O . LYS A 1 92 ? 20.927 -10.439 -2.579 1.00 85.88 92 LYS A O 1
ATOM 783 N N . SER A 1 93 ? 20.354 -8.397 -1.882 1.00 85.88 93 SER A N 1
ATOM 784 C CA . SER A 1 93 ? 18.923 -8.643 -2.003 1.00 85.88 93 SER A CA 1
ATOM 785 C C . SER A 1 93 ? 18.466 -8.411 -3.436 1.00 85.88 93 SER A C 1
ATOM 787 O O . SER A 1 93 ? 18.811 -7.389 -4.042 1.00 85.88 93 SER A O 1
ATOM 789 N N . ASP A 1 94 ? 17.629 -9.326 -3.910 1.00 86.94 94 ASP A N 1
ATOM 790 C CA . ASP A 1 94 ? 16.950 -9.252 -5.198 1.00 86.94 94 ASP A CA 1
ATOM 791 C C . ASP A 1 94 ? 15.671 -8.416 -5.100 1.00 86.94 94 ASP A C 1
ATOM 793 O O . ASP A 1 94 ? 15.102 -8.244 -4.016 1.00 86.94 94 ASP A O 1
ATOM 797 N N . ILE A 1 95 ? 15.243 -7.851 -6.232 1.00 87.88 95 ILE A N 1
ATOM 798 C CA . ILE A 1 95 ? 13.989 -7.104 -6.328 1.00 87.88 95 ILE A CA 1
ATOM 799 C C . ILE A 1 95 ? 12.866 -8.020 -6.809 1.00 87.88 95 ILE A C 1
ATOM 801 O O . ILE A 1 95 ? 12.912 -8.554 -7.913 1.00 87.88 95 ILE A O 1
ATOM 805 N N . ASP A 1 96 ? 11.830 -8.158 -5.987 1.00 90.00 96 ASP A N 1
ATOM 806 C CA . ASP A 1 96 ? 10.672 -8.978 -6.314 1.00 90.00 96 ASP A CA 1
ATOM 807 C C . ASP A 1 96 ? 9.579 -8.142 -6.994 1.00 90.00 96 ASP A C 1
ATOM 809 O O . ASP A 1 96 ? 9.083 -7.157 -6.427 1.00 90.00 96 ASP A O 1
ATOM 813 N N . LEU A 1 97 ? 9.187 -8.542 -8.208 1.00 89.06 97 LEU A N 1
ATOM 814 C CA . LEU A 1 97 ? 8.206 -7.842 -9.039 1.00 89.06 97 LEU A CA 1
ATOM 815 C C . LEU A 1 97 ? 7.066 -8.772 -9.462 1.00 89.06 97 LEU A C 1
ATOM 817 O O . LEU A 1 97 ? 7.287 -9.903 -9.886 1.00 89.06 97 LEU A O 1
ATOM 821 N N . LEU A 1 98 ? 5.834 -8.272 -9.380 1.00 88.12 98 LEU A N 1
ATOM 822 C CA . LEU A 1 98 ? 4.638 -8.911 -9.925 1.00 88.12 98 LEU A CA 1
ATOM 823 C C . LEU A 1 98 ? 4.000 -7.966 -10.939 1.00 88.12 98 LEU A C 1
ATOM 825 O O . LEU A 1 98 ? 3.653 -6.834 -10.605 1.00 88.12 98 LEU A O 1
ATOM 829 N N . ILE A 1 99 ? 3.819 -8.445 -12.165 1.00 86.31 99 ILE A N 1
ATOM 830 C CA . ILE A 1 99 ? 3.202 -7.688 -13.254 1.00 86.31 99 ILE A CA 1
ATOM 831 C C . ILE A 1 99 ? 1.891 -8.374 -13.624 1.00 86.31 99 ILE A C 1
ATOM 833 O O . ILE A 1 99 ? 1.872 -9.551 -13.972 1.00 86.31 99 ILE A O 1
ATOM 837 N N . ILE A 1 100 ? 0.791 -7.632 -13.556 1.00 84.62 100 ILE A N 1
ATOM 838 C CA . ILE A 1 100 ? -0.541 -8.088 -13.955 1.00 84.62 100 ILE A CA 1
ATOM 839 C C . ILE A 1 100 ? -1.037 -7.149 -15.042 1.00 84.62 100 ILE A C 1
ATOM 841 O O . ILE A 1 100 ? -1.437 -6.024 -14.755 1.00 84.62 100 ILE A O 1
ATOM 845 N N . GLY A 1 101 ? -1.035 -7.593 -16.292 1.00 80.94 101 GLY A N 1
ATOM 846 C CA . GLY A 1 101 ? -1.427 -6.738 -17.402 1.00 80.94 101 GLY A CA 1
ATOM 847 C C . GLY A 1 101 ? -1.355 -7.430 -18.748 1.00 80.94 101 GLY A C 1
ATOM 848 O O . GLY A 1 101 ? -0.961 -8.595 -18.851 1.00 80.94 101 GLY A O 1
ATOM 849 N N . LYS A 1 102 ? -1.719 -6.683 -19.789 1.00 74.38 102 LYS A N 1
ATOM 850 C CA . LYS A 1 102 ? -1.419 -7.088 -21.159 1.00 74.38 102 LYS A CA 1
ATOM 851 C C . LYS A 1 102 ? 0.059 -6.803 -21.402 1.00 74.38 102 LYS A C 1
ATOM 853 O O . LYS A 1 102 ? 0.510 -5.668 -21.268 1.00 74.38 102 LYS A O 1
ATOM 858 N N . HIS A 1 103 ? 0.804 -7.851 -21.712 1.00 66.69 103 HIS A N 1
ATOM 859 C CA . HIS A 1 103 ? 2.188 -7.759 -22.155 1.00 66.69 103 HIS A CA 1
ATOM 860 C C . HIS A 1 103 ? 2.207 -7.881 -23.677 1.00 66.69 103 HIS A C 1
ATOM 862 O O . HIS A 1 103 ? 1.407 -8.629 -24.242 1.00 66.69 103 HIS A O 1
ATOM 868 N N . LYS A 1 104 ? 3.087 -7.123 -24.338 1.00 60.91 104 LYS A N 1
ATOM 869 C CA . LYS A 1 104 ? 3.262 -7.234 -25.790 1.00 60.91 104 LYS A CA 1
ATOM 870 C C . LYS A 1 104 ? 3.964 -8.548 -26.139 1.00 60.91 104 LYS A C 1
ATOM 872 O O . LYS A 1 104 ? 3.409 -9.298 -26.929 1.00 60.91 104 LYS A O 1
ATOM 877 N N . GLU A 1 105 ? 5.064 -8.885 -25.458 1.00 57.72 105 GLU A N 1
ATOM 878 C CA . GLU A 1 105 ? 5.734 -10.193 -25.525 1.00 57.72 105 GLU A CA 1
ATOM 879 C C . GLU A 1 105 ? 6.438 -10.523 -24.190 1.00 57.72 105 GLU A C 1
ATOM 881 O O . GLU A 1 105 ? 6.886 -9.626 -23.482 1.00 57.72 105 GLU A O 1
ATOM 886 N N . ILE A 1 106 ? 6.528 -11.809 -23.816 1.00 58.81 106 ILE A N 1
ATOM 887 C CA . ILE A 1 106 ? 7.195 -12.258 -22.569 1.00 58.81 106 ILE A CA 1
ATOM 888 C C . ILE A 1 106 ? 8.723 -12.093 -22.664 1.00 58.81 106 ILE A C 1
ATOM 890 O O . ILE A 1 106 ? 9.366 -11.750 -21.674 1.00 58.81 106 ILE A O 1
ATOM 894 N N . LYS A 1 107 ? 9.293 -12.266 -23.865 1.00 57.44 107 LYS A N 1
ATOM 895 C CA . LYS A 1 107 ? 10.736 -12.123 -24.130 1.00 57.44 107 LYS A CA 1
ATOM 896 C C . LYS A 1 107 ? 11.263 -10.715 -23.838 1.00 57.44 107 LYS A C 1
ATOM 898 O O . LYS A 1 107 ? 12.380 -10.569 -23.360 1.00 57.44 107 LYS A O 1
ATOM 903 N N . ASP A 1 108 ? 10.427 -9.694 -24.014 1.00 52.25 108 ASP A N 1
ATOM 904 C CA . 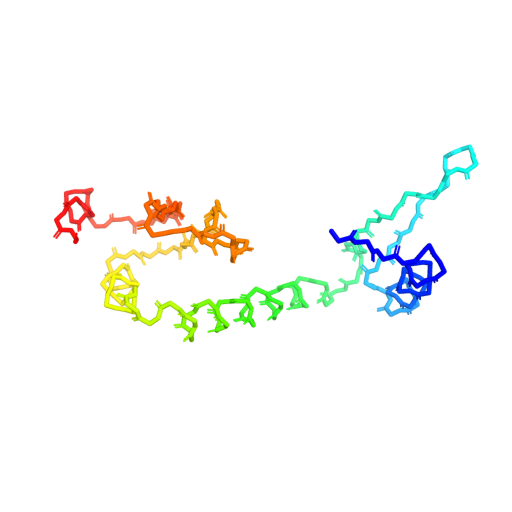ASP A 1 108 ? 10.776 -8.296 -23.737 1.00 52.25 108 ASP A CA 1
ATOM 905 C C . ASP A 1 108 ? 11.056 -8.002 -22.252 1.00 52.25 108 ASP A C 1
ATOM 907 O O . ASP A 1 108 ? 11.574 -6.928 -21.935 1.00 52.25 108 ASP A O 1
ATOM 911 N N . LEU A 1 109 ? 10.665 -8.896 -21.337 1.00 58.22 109 LEU A N 1
ATOM 912 C CA . LEU A 1 109 ? 10.899 -8.746 -19.898 1.00 58.22 109 LEU A CA 1
ATOM 913 C C . LEU A 1 109 ? 12.183 -9.446 -19.430 1.00 58.22 109 LEU A C 1
ATOM 915 O O . LEU A 1 109 ? 12.728 -9.054 -18.403 1.00 58.22 109 LEU A O 1
ATOM 919 N N . GLU A 1 110 ? 12.664 -10.449 -20.171 1.00 58.22 110 GLU A N 1
ATOM 920 C CA . GLU A 1 110 ? 13.905 -11.178 -19.865 1.00 58.22 110 GLU A CA 1
ATOM 921 C C . GLU A 1 110 ? 15.160 -10.413 -20.323 1.00 58.22 110 GLU A C 1
ATOM 923 O O . GLU A 1 110 ? 16.240 -10.626 -19.781 1.00 58.22 110 GLU A O 1
ATOM 928 N N . GLU A 1 111 ? 15.017 -9.491 -21.282 1.00 56.94 111 GLU A N 1
ATOM 929 C CA . GLU A 1 111 ? 16.104 -8.656 -21.827 1.00 56.94 111 GLU A CA 1
ATOM 930 C C . GLU A 1 111 ? 16.295 -7.300 -21.103 1.00 56.94 111 GLU A C 1
ATOM 932 O O . GLU A 1 111 ? 16.998 -6.422 -21.613 1.00 56.94 111 GLU A O 1
ATOM 937 N N . LEU A 1 112 ? 15.638 -7.086 -19.954 1.00 56.78 112 LEU A N 1
ATOM 938 C CA . LEU A 1 112 ? 15.647 -5.814 -19.207 1.00 56.78 112 LEU A CA 1
ATOM 939 C C . LEU A 1 112 ? 16.912 -5.545 -18.386 1.00 56.78 112 LEU A C 1
ATOM 941 O O . LEU A 1 112 ? 17.387 -6.465 -17.687 1.00 56.78 112 LEU A O 1
#

pLDDT: mean 87.12, std 10.94, range [52.25, 96.75]

Secondary structure (DSSP, 8-state):
----HHHHHHHHHHHHHTTSEEEEEETTEEEEEE-TTSTTHHHHHHHHHHHHHHHHHHH-GGGHHHHHHHHHHEEEEEEEEHHHHTT---TTPPPEEEEEEEES-SHHHHT-

Foldseek 3Di:
DDDDPVVVVVVQVVCVVVQQWDWDDDPNDTDIDGNPVPPCNVVVVVVVVVVLVVVLCVVCVVCVVVV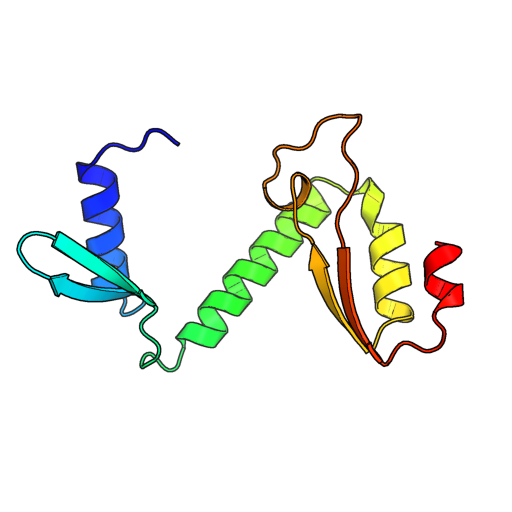VLVVVFFDFDKDWDDCSSVVNDDPPDDTDIDGDGDGPDPVSNVVD

Sequence (112 aa):
MKINQKTVSNILNRLEKDHILKFSIEGKNKYYYLNKLNPNIKETIKLIEIERKIKFIERYKKFNDLFNKLQLRTDGILVIFGSYANFSTNEKSDIDLLIIGKHKEIKDLEEL

Radius of gyration: 18.81 Å; chains: 1; bounding box: 42×22×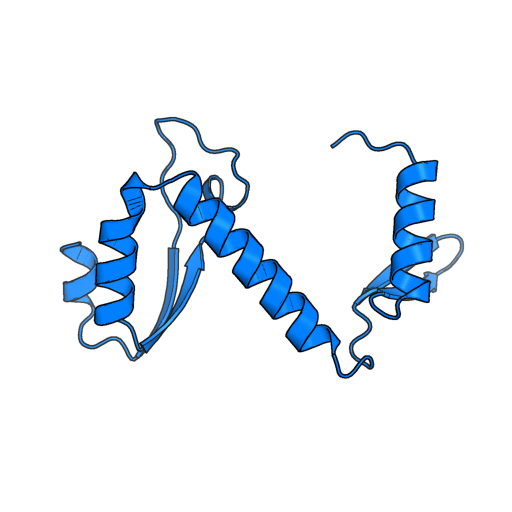51 Å